Protein AF-A0A2E4J9Z9-F1 (afdb_monomer_lite)

pLDDT: mean 76.81, std 10.55, range [53.38, 91.69]

Structure (mmCIF, N/CA/C/O backbone):
data_AF-A0A2E4J9Z9-F1
#
_entry.id   AF-A0A2E4J9Z9-F1
#
loop_
_atom_site.group_PDB
_atom_site.id
_atom_site.type_symbol
_atom_site.label_atom_id
_atom_site.label_alt_id
_atom_site.label_comp_id
_atom_site.label_asym_id
_atom_site.label_entity_id
_atom_site.label_seq_id
_atom_site.pdbx_PDB_ins_code
_atom_site.Cartn_x
_atom_site.Cartn_y
_atom_site.Cartn_z
_atom_site.occupancy
_atom_site.B_iso_or_equiv
_atom_site.auth_seq_id
_atom_site.auth_comp_id
_atom_site.auth_asym_id
_atom_site.auth_atom_id
_atom_site.pdbx_PDB_model_num
ATOM 1 N N . MET A 1 1 ? 14.133 3.730 -8.615 1.00 60.94 1 MET A N 1
ATOM 2 C CA . MET A 1 1 ? 13.176 4.816 -8.306 1.00 60.94 1 MET A CA 1
ATOM 3 C C . MET A 1 1 ? 11.852 4.650 -9.054 1.00 60.94 1 MET A C 1
ATOM 5 O O . MET A 1 1 ? 10.843 4.496 -8.387 1.00 60.94 1 MET A O 1
ATOM 9 N N . PHE A 1 2 ? 11.830 4.601 -10.396 1.00 66.25 2 PHE A N 1
ATOM 10 C CA . PHE A 1 2 ? 10.578 4.510 -11.177 1.00 66.25 2 PHE A CA 1
ATOM 11 C C . PHE A 1 2 ? 9.709 3.278 -10.848 1.00 66.25 2 PHE A C 1
ATOM 13 O O . PHE A 1 2 ? 8.543 3.432 -10.517 1.00 66.25 2 PHE A O 1
ATOM 20 N N . GLU A 1 3 ? 10.285 2.073 -10.834 1.00 70.56 3 GLU A N 1
ATOM 21 C CA . GLU A 1 3 ? 9.563 0.830 -10.495 1.00 70.56 3 GLU A CA 1
ATOM 22 C C . GLU A 1 3 ? 8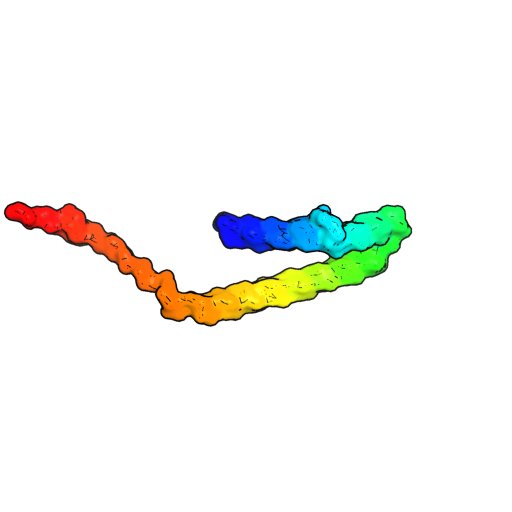.949 0.855 -9.084 1.00 70.56 3 GLU A C 1
ATOM 24 O O . GLU A 1 3 ? 7.790 0.495 -8.890 1.00 70.56 3 GLU A O 1
ATOM 29 N N . TYR A 1 4 ? 9.714 1.344 -8.103 1.00 73.88 4 TYR A N 1
ATOM 30 C CA . TYR A 1 4 ? 9.257 1.464 -6.718 1.00 73.88 4 TYR A CA 1
ATOM 31 C C . TYR A 1 4 ? 8.071 2.426 -6.595 1.00 73.88 4 TYR A C 1
ATOM 33 O O . TYR A 1 4 ? 7.090 2.111 -5.919 1.00 73.88 4 TYR A O 1
ATOM 41 N N . ASN A 1 5 ? 8.141 3.565 -7.289 1.00 80.81 5 ASN A N 1
ATOM 42 C CA . ASN A 1 5 ? 7.073 4.560 -7.312 1.00 80.81 5 ASN A CA 1
ATOM 43 C C . ASN A 1 5 ? 5.816 4.040 -8.014 1.00 80.81 5 ASN A C 1
ATOM 45 O O . ASN A 1 5 ? 4.717 4.324 -7.552 1.00 80.81 5 ASN A O 1
ATOM 49 N N . VAL A 1 6 ? 5.961 3.244 -9.077 1.00 77.94 6 VAL A N 1
ATOM 50 C CA . VAL A 1 6 ? 4.822 2.610 -9.757 1.00 77.94 6 VAL A CA 1
ATOM 51 C C . VAL A 1 6 ? 4.108 1.637 -8.815 1.00 77.94 6 VAL A C 1
ATOM 53 O O . VAL A 1 6 ? 2.896 1.744 -8.649 1.00 77.94 6 VAL A O 1
ATOM 56 N N . ARG A 1 7 ? 4.842 0.762 -8.111 1.00 78.31 7 ARG A N 1
ATOM 57 C CA . ARG A 1 7 ? 4.240 -0.175 -7.143 1.00 78.31 7 ARG A CA 1
ATOM 58 C C . ARG A 1 7 ? 3.544 0.551 -5.989 1.00 78.31 7 ARG A C 1
ATOM 60 O O . ARG A 1 7 ? 2.420 0.207 -5.637 1.00 78.31 7 ARG A O 1
ATOM 67 N N . HIS A 1 8 ? 4.190 1.568 -5.417 1.00 77.50 8 HIS A N 1
ATOM 68 C CA . HIS A 1 8 ? 3.600 2.365 -4.337 1.00 77.50 8 HIS A CA 1
ATOM 69 C C . HIS A 1 8 ? 2.357 3.125 -4.801 1.00 77.50 8 HIS A C 1
ATOM 71 O O . HIS A 1 8 ? 1.360 3.140 -4.086 1.00 77.50 8 HIS A O 1
ATOM 77 N N . GLY A 1 9 ? 2.380 3.690 -6.010 1.00 79.38 9 GLY A N 1
ATOM 78 C CA . GLY A 1 9 ? 1.228 4.363 -6.605 1.00 79.38 9 GLY A CA 1
ATOM 79 C C . GLY A 1 9 ? 0.029 3.432 -6.790 1.00 79.38 9 GLY A C 1
ATOM 80 O O . GLY A 1 9 ? -1.089 3.808 -6.446 1.00 79.38 9 GLY A O 1
ATOM 81 N N . SER A 1 10 ? 0.246 2.197 -7.254 1.00 77.50 10 SER A N 1
ATOM 82 C CA . SER A 1 10 ? -0.823 1.197 -7.401 1.00 77.50 10 SER A CA 1
ATOM 83 C C . SER A 1 10 ? -1.435 0.779 -6.060 1.00 77.50 10 SER A C 1
ATOM 85 O O . SER A 1 10 ? -2.656 0.663 -5.955 1.00 77.50 10 SER A O 1
ATOM 87 N N . ILE A 1 11 ? -0.608 0.599 -5.024 1.00 77.88 11 ILE A N 1
ATOM 88 C CA . ILE A 1 11 ? -1.077 0.261 -3.672 1.00 77.88 11 ILE A CA 1
ATOM 89 C C . ILE A 1 11 ? -1.890 1.422 -3.090 1.00 77.88 11 ILE A C 1
ATOM 91 O O . ILE A 1 11 ? -3.007 1.219 -2.624 1.00 77.88 11 ILE A O 1
ATOM 95 N N . ILE A 1 12 ? -1.382 2.654 -3.174 1.00 80.31 12 ILE A N 1
ATOM 96 C CA . ILE A 1 12 ? -2.095 3.843 -2.688 1.00 80.31 12 ILE A CA 1
ATOM 97 C C . ILE A 1 12 ? -3.405 4.059 -3.464 1.00 80.31 12 ILE A C 1
ATOM 99 O O . ILE A 1 12 ? -4.386 4.493 -2.872 1.00 80.31 12 ILE A O 1
ATOM 103 N N . GLY A 1 13 ? -3.475 3.699 -4.748 1.00 79.50 13 GLY A N 1
ATOM 104 C CA . GLY A 1 13 ? -4.715 3.751 -5.528 1.00 79.50 13 GLY A CA 1
ATOM 105 C C . GLY A 1 13 ? -5.791 2.783 -5.022 1.00 79.50 13 GLY A C 1
ATOM 106 O O . GLY A 1 13 ? -6.919 3.200 -4.768 1.00 79.50 13 GLY A O 1
ATOM 107 N N . ILE A 1 14 ? -5.439 1.507 -4.820 1.00 77.19 14 ILE A N 1
ATOM 108 C CA . ILE A 1 14 ? -6.369 0.469 -4.327 1.00 77.19 14 ILE A CA 1
ATOM 109 C C . ILE A 1 14 ? -6.825 0.748 -2.890 1.00 77.19 14 ILE A C 1
ATOM 111 O O . ILE A 1 14 ? -7.968 0.456 -2.532 1.00 77.19 14 ILE A O 1
ATOM 115 N N . VAL A 1 15 ? -5.944 1.300 -2.055 1.00 79.69 15 VAL A N 1
ATOM 116 C CA . VAL A 1 15 ? -6.237 1.524 -0.637 1.00 79.69 15 VAL A CA 1
ATOM 117 C C . VAL A 1 15 ? -6.860 2.910 -0.409 1.00 79.69 15 VAL A C 1
ATOM 119 O O . VAL A 1 15 ? -7.850 3.009 0.298 1.00 79.69 15 VAL A O 1
ATOM 122 N N . GLY A 1 16 ? -6.364 3.979 -1.034 1.00 71.88 16 GLY A N 1
ATOM 123 C CA . GLY A 1 16 ? -6.713 5.368 -0.696 1.00 71.88 16 GLY A CA 1
ATOM 124 C C . GLY A 1 16 ? -7.774 6.062 -1.563 1.00 71.88 16 GLY A C 1
ATOM 125 O O . GLY A 1 16 ? -8.395 7.005 -1.086 1.00 71.88 16 GLY A O 1
ATOM 126 N N . ALA A 1 17 ? -8.035 5.629 -2.803 1.00 74.69 17 ALA A N 1
ATOM 127 C CA . ALA A 1 17 ? -8.936 6.345 -3.728 1.00 74.69 17 ALA A CA 1
ATOM 128 C C . ALA A 1 17 ? -10.415 5.888 -3.674 1.00 74.69 17 ALA A C 1
ATOM 130 O O . ALA A 1 17 ? -11.156 6.079 -4.636 1.00 74.69 17 ALA A O 1
ATOM 131 N N . GLY A 1 18 ? -10.846 5.270 -2.566 1.00 73.81 18 GLY A N 1
ATOM 132 C CA . GLY A 1 18 ? -12.210 4.737 -2.395 1.00 73.81 18 GLY A CA 1
ATOM 133 C C . GLY A 1 18 ? -12.345 3.211 -2.509 1.00 73.81 18 GLY A C 1
ATOM 134 O O . GLY A 1 18 ? -13.460 2.708 -2.601 1.00 73.81 18 GLY A O 1
ATOM 135 N N . GLY A 1 19 ? -11.231 2.470 -2.506 1.00 81.00 19 GLY A N 1
ATOM 136 C CA . GLY A 1 19 ? -11.215 1.003 -2.477 1.00 81.00 19 GLY A CA 1
ATOM 137 C C . GLY A 1 19 ? -11.238 0.427 -1.055 1.00 81.00 19 GLY A C 1
ATOM 138 O O . GLY A 1 19 ? -12.039 0.833 -0.218 1.00 81.00 19 GLY A O 1
ATOM 139 N N . ILE A 1 20 ? -10.350 -0.527 -0.754 1.00 81.38 20 ILE A N 1
ATOM 140 C CA . ILE A 1 20 ? -10.365 -1.269 0.527 1.00 81.38 20 ILE A CA 1
ATOM 141 C C . ILE A 1 20 ? -10.134 -0.338 1.731 1.00 81.38 20 ILE A C 1
ATOM 143 O O . ILE A 1 20 ? -10.699 -0.561 2.801 1.00 81.38 20 ILE A O 1
ATOM 147 N N . GLY A 1 21 ? -9.375 0.750 1.568 1.00 82.88 21 GLY A N 1
ATOM 148 C CA . GLY A 1 21 ? -9.155 1.704 2.657 1.00 82.88 21 GLY A CA 1
ATOM 149 C C . GLY A 1 21 ? -10.387 2.528 3.031 1.00 82.88 21 GLY A C 1
ATOM 150 O O . GLY A 1 21 ? -10.418 3.037 4.143 1.00 82.88 21 GLY A O 1
ATOM 151 N N . TYR A 1 22 ? -11.437 2.580 2.198 1.00 85.06 22 TYR A N 1
ATOM 152 C CA . TYR A 1 22 ? -12.736 3.123 2.617 1.00 85.06 22 TYR A CA 1
ATOM 153 C C . TYR A 1 22 ? -13.348 2.304 3.762 1.00 85.06 22 TYR A C 1
ATOM 155 O O . TYR A 1 22 ? -13.905 2.856 4.707 1.00 85.06 22 TYR A O 1
ATOM 163 N N . TYR A 1 23 ? -13.219 0.977 3.696 1.00 83.62 23 TYR A N 1
ATOM 164 C CA . TYR A 1 23 ? -13.715 0.084 4.741 1.00 83.62 23 TYR A CA 1
ATOM 165 C C . TYR A 1 23 ? -12.865 0.174 6.006 1.00 83.62 23 TYR A C 1
ATOM 167 O O . TYR A 1 23 ? -13.418 0.188 7.098 1.00 83.62 23 TYR A O 1
ATOM 175 N N . ILE A 1 24 ? -11.545 0.328 5.865 1.00 85.25 24 ILE A N 1
ATOM 176 C CA . ILE A 1 24 ? -10.651 0.579 7.004 1.00 85.25 24 ILE A CA 1
ATOM 177 C C . ILE A 1 24 ? -11.000 1.898 7.690 1.00 85.25 24 ILE A C 1
ATOM 179 O O . ILE A 1 24 ? -11.149 1.920 8.908 1.00 85.25 24 ILE A O 1
ATOM 183 N N . ASP A 1 25 ? -11.155 2.980 6.926 1.00 84.38 25 ASP A N 1
ATOM 184 C CA . ASP A 1 25 ? -11.514 4.294 7.460 1.00 84.38 25 ASP A CA 1
ATOM 185 C C . ASP A 1 25 ? -12.873 4.253 8.170 1.00 84.38 25 ASP A C 1
ATOM 187 O O . ASP A 1 25 ? -13.016 4.753 9.285 1.00 84.38 25 ASP A O 1
ATOM 191 N N . ARG A 1 26 ? -13.855 3.557 7.588 1.00 85.06 26 ARG A N 1
ATOM 192 C CA . ARG A 1 26 ? -15.155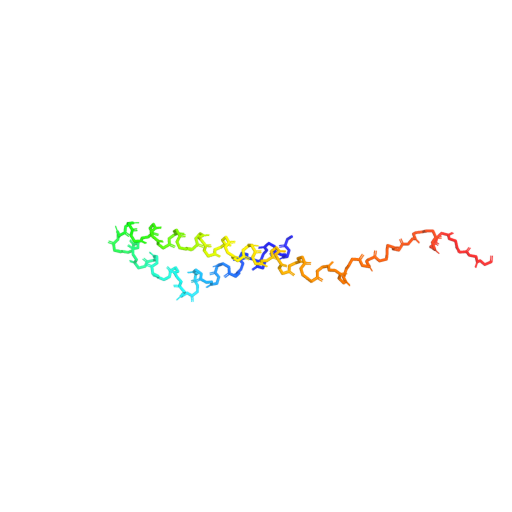 3.330 8.224 1.00 85.06 26 ARG A CA 1
ATOM 193 C C . ARG A 1 26 ? -15.027 2.539 9.530 1.00 85.06 26 ARG A C 1
ATOM 195 O O . ARG A 1 26 ? -15.570 2.975 10.541 1.00 85.06 26 ARG A O 1
ATOM 202 N N . SER A 1 27 ? -14.329 1.404 9.540 1.00 82.94 27 SER A N 1
ATOM 203 C CA . SER A 1 27 ? -14.171 0.584 10.751 1.00 82.94 27 SER A CA 1
ATOM 204 C C . SER A 1 27 ? -13.347 1.302 11.830 1.00 82.94 27 SER A C 1
ATOM 206 O O . SER A 1 27 ? -13.637 1.150 13.016 1.00 82.94 27 SER A O 1
ATOM 208 N N . LEU A 1 28 ? -12.395 2.163 11.448 1.00 86.25 28 LEU A N 1
ATOM 209 C CA . LEU A 1 28 ? -11.689 3.062 12.369 1.00 86.25 28 LEU A CA 1
ATOM 210 C C . LEU A 1 28 ? -12.624 4.105 12.992 1.00 86.25 28 LEU A C 1
ATOM 212 O O . LEU A 1 28 ? -12.550 4.329 14.199 1.00 86.25 28 LEU A O 1
ATOM 216 N N . HIS A 1 29 ? -13.533 4.699 12.211 1.00 86.31 29 HIS A N 1
ATOM 217 C CA . HIS A 1 29 ? -14.545 5.626 12.734 1.00 86.31 29 HIS A CA 1
ATOM 218 C C . HIS A 1 29 ? -15.495 4.959 13.739 1.00 86.31 29 HIS A C 1
ATOM 220 O O . HIS A 1 29 ? -15.945 5.612 14.678 1.00 86.31 29 HIS A O 1
ATOM 226 N N . PHE A 1 30 ? -15.770 3.663 13.577 1.00 89.00 30 PHE A N 1
ATOM 227 C CA . PHE A 1 30 ? -16.553 2.873 14.532 1.00 89.00 30 PHE A CA 1
ATOM 228 C C . PHE A 1 30 ? -15.723 2.294 15.696 1.00 89.00 30 PHE A C 1
ATOM 230 O O . PHE A 1 30 ? -16.274 1.568 16.519 1.00 89.00 30 PHE A O 1
ATOM 237 N N . LEU A 1 31 ? -14.420 2.605 15.785 1.00 85.69 31 LEU A N 1
ATOM 238 C CA . LEU A 1 31 ? -13.458 2.021 16.737 1.00 85.69 31 LEU A CA 1
ATOM 239 C C . LEU A 1 31 ? -13.425 0.475 16.725 1.00 85.69 31 LEU A C 1
ATOM 241 O O . LEU A 1 31 ? -13.012 -0.163 17.694 1.00 85.69 31 LEU A O 1
ATOM 245 N N . ALA A 1 32 ? -13.822 -0.144 15.613 1.00 87.19 32 ALA A N 1
ATOM 246 C CA . ALA A 1 32 ? -13.822 -1.589 15.419 1.00 87.19 32 ALA A CA 1
ATOM 247 C C . ALA A 1 32 ? -12.429 -2.063 14.970 1.00 87.19 32 ALA A C 1
ATOM 249 O O . ALA A 1 32 ? -12.211 -2.430 13.814 1.00 87.19 32 ALA A O 1
ATOM 250 N N . TYR A 1 33 ? -11.457 -2.029 15.886 1.00 88.12 33 TYR A N 1
ATOM 251 C CA . TYR A 1 33 ? -10.060 -2.365 15.578 1.00 88.12 33 TYR A CA 1
ATOM 252 C C . TYR A 1 33 ? -9.867 -3.805 15.082 1.00 88.12 33 TYR A C 1
ATOM 254 O O . TYR A 1 33 ? -8.965 -4.051 14.283 1.00 88.12 33 TYR A O 1
ATOM 262 N N . ASP A 1 34 ? -10.736 -4.732 15.487 1.00 88.50 34 ASP A N 1
ATOM 263 C CA . ASP A 1 34 ? -10.713 -6.120 15.012 1.00 88.50 34 ASP A CA 1
ATOM 264 C C . ASP A 1 34 ? -10.974 -6.209 13.499 1.00 88.50 34 ASP A C 1
ATOM 266 O O . ASP A 1 34 ? -10.275 -6.922 12.776 1.00 88.50 34 ASP A O 1
ATOM 270 N N . GLU A 1 35 ? -11.930 -5.428 12.988 1.00 87.00 35 GLU A N 1
ATOM 271 C CA . GLU A 1 35 ? -12.215 -5.360 11.551 1.00 87.00 35 GLU A CA 1
ATOM 272 C C . GLU A 1 35 ? -11.077 -4.684 10.785 1.00 87.00 35 GLU A C 1
ATOM 274 O O . GLU A 1 35 ? -10.682 -5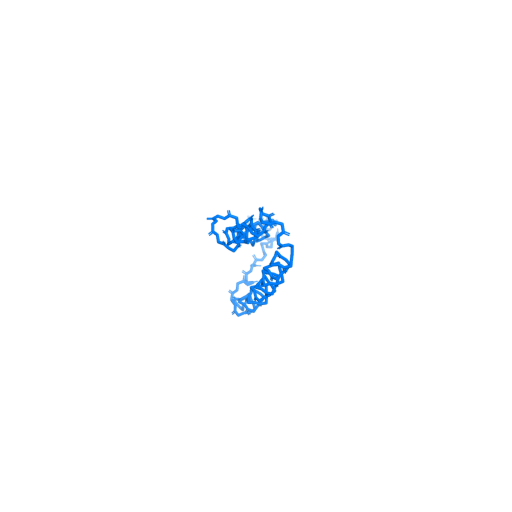.136 9.710 1.00 87.00 35 GLU A O 1
ATOM 279 N N . VAL A 1 36 ? -10.503 -3.625 11.358 1.00 89.62 36 VAL A N 1
ATOM 280 C CA . VAL A 1 36 ? -9.351 -2.923 10.777 1.00 89.62 36 VAL A CA 1
ATOM 281 C C . VAL A 1 36 ? -8.169 -3.876 10.611 1.00 89.62 36 VAL A C 1
ATOM 283 O O . VAL A 1 36 ? -7.532 -3.891 9.555 1.00 89.62 36 VAL A O 1
ATOM 286 N N . LEU A 1 37 ? -7.899 -4.705 11.622 1.00 90.88 37 LEU A N 1
ATOM 287 C CA . LEU A 1 37 ? -6.848 -5.715 11.569 1.00 90.88 37 LEU A CA 1
ATOM 288 C C . LEU A 1 37 ? -7.128 -6.758 10.476 1.00 90.88 37 LEU A C 1
ATOM 290 O O . LEU A 1 37 ? -6.221 -7.112 9.722 1.00 90.88 37 LEU A O 1
ATOM 294 N N . ALA A 1 38 ? -8.378 -7.211 10.345 1.00 91.38 38 ALA A N 1
ATOM 295 C CA . ALA A 1 38 ? -8.772 -8.149 9.296 1.00 91.38 38 ALA A CA 1
ATOM 296 C C . ALA A 1 38 ? -8.517 -7.573 7.892 1.00 91.38 38 ALA A C 1
ATOM 298 O O . ALA A 1 38 ? -7.894 -8.230 7.054 1.00 91.38 38 ALA A O 1
ATOM 299 N N . TYR A 1 39 ? -8.914 -6.321 7.643 1.00 88.75 39 TYR A N 1
ATOM 300 C CA . TYR A 1 39 ? -8.637 -5.651 6.370 1.00 88.75 39 TYR A CA 1
ATOM 301 C C . TYR A 1 39 ? -7.138 -5.453 6.123 1.00 88.75 39 TYR A C 1
ATOM 303 O O . TYR A 1 39 ? -6.679 -5.633 4.993 1.00 88.75 39 TYR A O 1
ATOM 311 N N . LEU A 1 40 ? -6.355 -5.140 7.160 1.00 88.19 40 LEU A N 1
ATOM 312 C CA . LEU A 1 40 ? -4.900 -5.007 7.055 1.00 88.19 40 LEU A CA 1
ATOM 313 C C . LEU A 1 40 ? -4.248 -6.320 6.596 1.00 88.19 40 LEU A C 1
ATOM 315 O O . LEU A 1 40 ? -3.412 -6.311 5.692 1.00 88.19 40 LEU A O 1
ATOM 319 N N . ILE A 1 41 ? -4.659 -7.451 7.179 1.00 91.69 41 ILE A N 1
ATOM 320 C CA . ILE A 1 41 ? -4.164 -8.785 6.809 1.00 91.69 41 ILE A 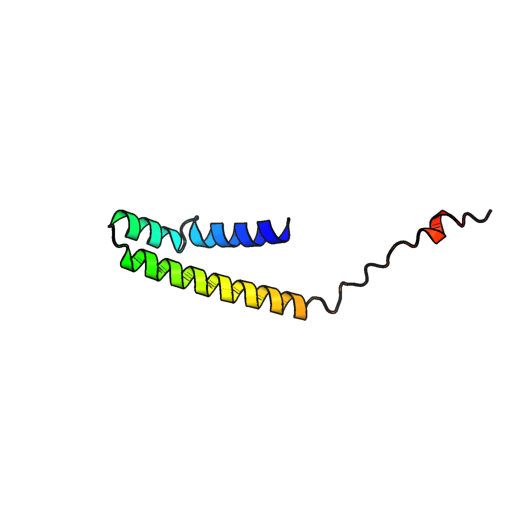CA 1
ATOM 321 C C . ILE A 1 41 ? -4.513 -9.104 5.352 1.00 91.69 41 ILE A C 1
ATOM 323 O O . ILE A 1 41 ? -3.659 -9.590 4.609 1.00 91.69 41 ILE A O 1
ATOM 327 N N . ILE A 1 42 ? -5.738 -8.795 4.917 1.00 89.31 42 ILE A N 1
ATOM 328 C CA . ILE A 1 42 ? -6.168 -8.998 3.527 1.00 89.31 42 ILE A CA 1
ATOM 329 C C . ILE A 1 42 ? -5.297 -8.183 2.568 1.00 89.31 42 ILE A C 1
ATOM 331 O O . ILE A 1 42 ? -4.792 -8.725 1.586 1.00 89.31 42 ILE A O 1
ATOM 335 N N . ILE A 1 43 ? -5.075 -6.898 2.856 1.00 86.94 43 ILE A N 1
ATOM 336 C CA . ILE A 1 43 ? -4.220 -6.038 2.025 1.00 86.94 43 ILE A CA 1
ATOM 337 C C . ILE A 1 43 ? -2.800 -6.593 1.972 1.00 86.94 43 ILE A C 1
ATOM 339 O O . ILE A 1 43 ? -2.213 -6.668 0.894 1.00 86.94 43 ILE A O 1
ATOM 343 N N . PHE A 1 44 ? -2.255 -7.016 3.110 1.00 88.25 44 PHE A N 1
ATOM 344 C CA . PHE A 1 44 ? -0.922 -7.599 3.174 1.00 88.25 44 PHE A CA 1
ATOM 345 C C . PHE A 1 44 ? -0.804 -8.853 2.296 1.00 88.25 44 PHE A C 1
ATOM 347 O O . PHE A 1 44 ? 0.132 -8.966 1.504 1.00 88.25 44 PHE A O 1
ATOM 354 N N . ALA A 1 45 ? -1.791 -9.750 2.359 1.00 90.00 45 ALA A N 1
ATOM 355 C CA . ALA A 1 45 ? -1.846 -10.934 1.508 1.00 90.00 45 ALA A CA 1
ATOM 356 C C . ALA A 1 45 ? -1.912 -10.570 0.014 1.00 90.00 45 ALA A C 1
ATOM 358 O O . ALA A 1 45 ? -1.165 -11.123 -0.791 1.00 90.00 45 ALA A O 1
ATOM 359 N N . VAL A 1 46 ? -2.751 -9.600 -0.361 1.00 86.69 46 VAL A N 1
ATOM 360 C CA . VAL A 1 46 ? -2.866 -9.119 -1.749 1.00 86.69 46 VAL A CA 1
ATOM 361 C C . VAL A 1 46 ? -1.549 -8.522 -2.245 1.00 86.69 46 VAL A C 1
ATOM 363 O O . VAL A 1 46 ? -1.126 -8.821 -3.360 1.00 86.69 46 VAL A O 1
ATOM 366 N N . VAL A 1 47 ? -0.869 -7.716 -1.426 1.00 84.50 47 VAL A N 1
ATOM 367 C CA . VAL A 1 47 ? 0.429 -7.124 -1.782 1.00 84.50 47 VAL A CA 1
ATOM 368 C C . VAL A 1 47 ? 1.469 -8.210 -2.037 1.00 84.50 47 VAL A C 1
ATOM 370 O O . VAL A 1 47 ? 2.182 -8.128 -3.034 1.00 84.50 47 VAL A O 1
ATOM 373 N N . ILE A 1 48 ? 1.520 -9.247 -1.197 1.00 87.94 48 ILE A N 1
ATOM 374 C CA . ILE A 1 48 ? 2.411 -10.395 -1.402 1.00 87.94 48 ILE A CA 1
ATOM 375 C C . ILE A 1 48 ? 2.111 -11.078 -2.738 1.00 87.94 48 ILE A C 1
ATOM 377 O O . ILE A 1 48 ? 3.027 -11.303 -3.527 1.00 87.94 48 ILE A O 1
ATOM 381 N N . VAL A 1 49 ? 0.840 -11.370 -3.025 1.00 87.25 49 VAL A N 1
ATOM 382 C CA . VAL A 1 49 ? 0.430 -12.008 -4.288 1.00 87.25 49 VAL A CA 1
ATOM 383 C C . VAL A 1 49 ? 0.857 -11.171 -5.495 1.00 87.25 49 VAL A C 1
ATOM 385 O O . VAL A 1 49 ? 1.417 -11.710 -6.449 1.00 87.25 49 VAL A O 1
ATOM 388 N N . ILE A 1 50 ? 0.648 -9.855 -5.450 1.00 83.19 50 ILE A N 1
ATOM 389 C CA . ILE A 1 50 ? 1.050 -8.944 -6.529 1.00 83.19 50 ILE A CA 1
ATOM 390 C C . ILE A 1 50 ? 2.574 -8.922 -6.693 1.00 83.19 50 ILE A C 1
ATOM 392 O O . ILE A 1 50 ? 3.057 -8.932 -7.825 1.00 83.19 50 ILE A O 1
ATOM 396 N N . ASP A 1 51 ? 3.340 -8.918 -5.601 1.00 82.69 51 ASP A N 1
ATOM 397 C CA . ASP A 1 51 ? 4.806 -8.920 -5.658 1.00 82.69 51 ASP A CA 1
ATOM 398 C C . ASP A 1 51 ? 5.334 -10.231 -6.273 1.00 82.69 51 ASP A C 1
ATOM 400 O O . ASP A 1 51 ? 6.189 -10.196 -7.159 1.00 82.69 51 ASP A O 1
ATOM 404 N N . PHE A 1 52 ? 4.735 -11.379 -5.928 1.00 85.12 52 PHE A N 1
ATOM 405 C CA . PHE A 1 52 ? 5.031 -12.669 -6.565 1.00 85.12 52 PHE A CA 1
ATOM 406 C C . PHE A 1 52 ? 4.727 -12.671 -8.066 1.00 85.12 52 PHE A C 1
ATOM 408 O O . PHE A 1 52 ? 5.560 -13.106 -8.864 1.00 85.12 52 PHE A O 1
ATOM 415 N N . ILE A 1 53 ? 3.558 -12.160 -8.465 1.00 83.50 53 ILE A N 1
ATOM 416 C CA . ILE A 1 53 ? 3.188 -12.035 -9.881 1.00 83.50 53 ILE A CA 1
ATOM 417 C C . ILE A 1 53 ? 4.170 -11.114 -10.603 1.00 83.50 53 ILE A C 1
ATOM 419 O O . ILE A 1 53 ? 4.564 -11.415 -11.722 1.00 83.50 53 ILE A O 1
ATOM 423 N N . SER A 1 54 ? 4.604 -10.023 -9.973 1.00 79.81 54 SER A N 1
ATOM 424 C CA . SER A 1 54 ? 5.563 -9.082 -10.556 1.00 79.81 54 SER A CA 1
ATOM 425 C C . SER A 1 54 ? 6.918 -9.746 -10.833 1.00 79.81 54 SER A C 1
ATOM 427 O O . SER A 1 54 ? 7.492 -9.577 -11.912 1.00 79.81 54 SER A O 1
ATOM 429 N N . VAL A 1 55 ? 7.404 -10.575 -9.902 1.00 80.94 55 VAL A N 1
ATOM 430 C CA . VAL A 1 55 ? 8.637 -11.362 -10.080 1.00 80.94 55 VAL A CA 1
ATOM 431 C C . VAL A 1 55 ? 8.483 -12.394 -11.199 1.00 80.94 55 VAL A C 1
ATOM 433 O O . VAL A 1 55 ? 9.372 -12.511 -12.044 1.00 80.94 55 VAL A O 1
ATOM 436 N N . TYR A 1 56 ? 7.352 -13.099 -11.250 1.00 79.38 56 TYR A N 1
ATOM 437 C CA . TYR A 1 56 ? 7.074 -14.092 -12.290 1.00 79.38 56 TYR A CA 1
ATOM 438 C C . TYR A 1 56 ? 6.889 -13.458 -13.678 1.00 79.38 56 TYR A C 1
ATOM 440 O O . TYR A 1 56 ? 7.435 -13.928 -14.671 1.00 79.38 56 TYR A O 1
ATOM 448 N N . ALA A 1 57 ? 6.169 -12.341 -13.760 1.00 75.56 57 ALA A N 1
ATOM 449 C CA . ALA A 1 57 ? 5.984 -11.597 -14.999 1.00 75.56 57 ALA A CA 1
ATOM 450 C C . ALA A 1 57 ? 7.323 -11.067 -15.524 1.00 75.56 57 ALA A C 1
ATOM 452 O O . ALA A 1 57 ? 7.576 -11.119 -16.727 1.00 75.56 57 ALA A O 1
ATOM 453 N N . ARG A 1 58 ? 8.216 -10.615 -14.631 1.00 70.56 58 ARG A N 1
ATOM 454 C CA . ARG A 1 58 ? 9.583 -10.233 -14.996 1.00 70.56 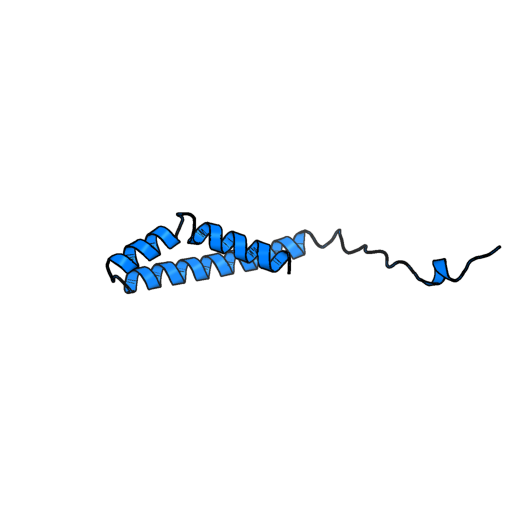58 ARG A CA 1
ATOM 455 C C . ARG A 1 58 ? 10.384 -11.425 -15.513 1.00 70.56 58 ARG A C 1
ATOM 457 O O . ARG A 1 58 ? 11.070 -11.255 -16.512 1.00 70.56 58 ARG A O 1
ATOM 464 N N . SER A 1 59 ? 10.323 -12.599 -14.884 1.00 67.44 59 SER A N 1
ATOM 465 C CA . SER A 1 59 ? 11.070 -13.763 -15.386 1.00 67.44 59 SER A CA 1
ATOM 466 C C . SER A 1 59 ? 10.542 -14.255 -16.733 1.00 67.44 59 SER A C 1
ATOM 468 O O . SER A 1 59 ? 11.337 -14.672 -17.565 1.00 67.44 59 SER A O 1
ATOM 470 N N . PHE A 1 60 ? 9.235 -14.140 -16.974 1.00 67.75 60 PHE A N 1
ATOM 471 C CA . PHE A 1 60 ? 8.618 -14.497 -18.249 1.00 67.75 60 PHE A CA 1
ATOM 472 C C . PHE A 1 60 ? 8.958 -13.510 -19.379 1.00 67.75 60 PHE A C 1
ATOM 474 O O . PHE A 1 60 ? 9.183 -13.927 -20.508 1.00 67.75 60 PHE A O 1
ATOM 481 N N . PHE A 1 61 ? 9.031 -12.204 -19.094 1.00 65.81 61 PHE A N 1
ATOM 482 C CA . PHE A 1 61 ? 9.341 -11.185 -20.110 1.00 65.81 61 PHE A CA 1
ATOM 483 C C . PHE A 1 61 ? 10.838 -10.907 -20.310 1.00 65.81 61 PHE A C 1
ATOM 485 O O . PHE A 1 61 ? 11.224 -10.355 -21.341 1.00 65.81 61 PHE A O 1
ATOM 492 N N . ASN A 1 62 ? 11.692 -11.209 -19.330 1.00 61.12 62 ASN A N 1
ATOM 493 C CA . ASN A 1 62 ? 13.104 -10.816 -19.368 1.00 61.12 62 ASN A CA 1
ATOM 494 C C . ASN A 1 62 ? 14.014 -11.793 -20.138 1.00 61.12 62 ASN A C 1
ATOM 496 O O . ASN A 1 62 ? 15.233 -11.640 -20.073 1.00 61.12 62 ASN A O 1
ATOM 500 N N . ASP A 1 63 ? 13.454 -12.730 -20.905 1.00 58.25 63 ASP A N 1
ATOM 501 C CA . ASP A 1 63 ? 14.239 -13.534 -21.855 1.00 58.25 63 ASP A CA 1
ATOM 502 C C . ASP A 1 63 ? 14.632 -12.730 -23.119 1.00 58.25 63 ASP A C 1
ATOM 504 O O . ASP A 1 63 ? 15.644 -13.012 -23.750 1.00 58.25 63 ASP A O 1
ATOM 508 N N . ASP A 1 64 ? 13.944 -11.616 -23.427 1.00 59.66 64 ASP A N 1
ATOM 509 C CA . ASP A 1 64 ? 14.122 -10.924 -24.720 1.00 59.66 64 ASP A CA 1
ATOM 510 C C . ASP A 1 64 ? 14.777 -9.524 -24.676 1.00 59.66 64 ASP A C 1
ATOM 512 O O . ASP A 1 64 ? 14.940 -8.890 -25.722 1.00 59.66 64 ASP A O 1
ATOM 516 N N . ARG A 1 65 ? 15.158 -8.965 -23.510 1.00 56.84 65 ARG A N 1
ATOM 517 C CA . ARG A 1 65 ? 15.577 -7.535 -23.426 1.00 56.84 65 ARG A CA 1
ATOM 518 C C . ARG A 1 65 ? 16.849 -7.191 -22.652 1.00 56.84 65 ARG A C 1
ATOM 520 O O . ARG A 1 65 ? 17.056 -6.026 -22.316 1.00 56.84 65 ARG A O 1
ATOM 527 N N . THR A 1 66 ? 17.775 -8.132 -22.466 1.00 53.38 66 THR A N 1
ATOM 528 C CA . THR A 1 66 ? 19.132 -7.801 -21.971 1.00 53.38 66 THR A CA 1
ATOM 529 C C . THR A 1 66 ? 20.206 -7.726 -23.060 1.00 53.38 66 THR A C 1
ATOM 531 O O . THR A 1 66 ? 21.394 -7.652 -22.755 1.00 53.38 66 THR A O 1
ATOM 534 N N . ALA A 1 67 ? 19.822 -7.579 -24.334 1.00 54.28 67 ALA A N 1
ATOM 535 C CA . ALA A 1 67 ? 20.731 -7.126 -25.390 1.00 54.28 67 ALA A CA 1
ATOM 536 C C . ALA A 1 67 ? 21.031 -5.611 -25.284 1.00 54.28 67 ALA A C 1
ATOM 538 O O . ALA A 1 67 ? 20.966 -4.873 -26.267 1.00 54.28 67 ALA A O 1
ATOM 539 N N . VAL A 1 68 ? 21.386 -5.113 -24.093 1.00 61.00 68 VAL A N 1
ATOM 540 C CA . VAL A 1 68 ? 22.028 -3.798 -23.965 1.00 61.00 68 VAL A CA 1
ATOM 541 C C . VAL A 1 68 ? 23.473 -3.972 -24.422 1.00 61.00 68 VAL A C 1
ATOM 543 O O . VAL A 1 68 ? 24.389 -4.226 -23.638 1.00 61.00 68 VAL A O 1
ATOM 546 N N . LYS A 1 69 ? 23.662 -3.887 -25.742 1.00 58.00 69 LYS A N 1
ATOM 547 C CA . LYS A 1 69 ? 24.958 -3.862 -26.419 1.00 58.00 69 LYS A CA 1
ATOM 548 C C . LYS A 1 69 ? 25.741 -2.661 -25.878 1.00 58.00 69 LYS A C 1
ATOM 550 O O . LYS A 1 69 ? 25.502 -1.524 -26.273 1.00 58.00 69 LYS A O 1
ATOM 555 N N . ARG A 1 70 ? 26.633 -2.908 -24.912 1.00 66.38 70 ARG A N 1
ATOM 556 C CA . ARG A 1 70 ? 27.473 -1.877 -24.283 1.00 66.38 70 ARG A CA 1
ATOM 557 C C . ARG A 1 70 ? 28.239 -1.121 -25.379 1.00 66.38 70 ARG A C 1
ATOM 559 O O . ARG A 1 70 ? 28.946 -1.782 -26.145 1.00 66.38 70 ARG A O 1
ATOM 566 N N . PRO A 1 71 ? 28.143 0.218 -25.483 1.00 65.81 71 PRO A N 1
ATOM 567 C CA . PRO A 1 71 ? 28.980 0.953 -26.417 1.00 65.81 71 PRO A CA 1
ATOM 568 C C . PRO A 1 71 ? 30.437 0.777 -25.985 1.00 65.81 71 PRO A C 1
ATOM 570 O O . PRO A 1 71 ? 30.852 1.189 -24.901 1.00 65.81 71 PRO A O 1
ATOM 573 N N . SER A 1 72 ? 31.202 0.081 -26.822 1.00 68.38 72 SER A N 1
ATOM 574 C CA . SER A 1 72 ? 32.630 -0.108 -26.621 1.00 68.38 72 SER A CA 1
ATOM 575 C C . SER A 1 72 ? 33.319 1.223 -26.887 1.00 68.38 72 SER A C 1
ATOM 577 O O . SER A 1 72 ? 33.420 1.662 -28.030 1.00 68.38 72 SER A O 1
ATOM 579 N N . TRP A 1 73 ? 33.829 1.848 -25.829 1.00 68.25 73 TRP A N 1
ATOM 580 C CA . TRP A 1 73 ? 34.623 3.080 -25.889 1.00 68.25 73 TRP A CA 1
ATOM 581 C C . TRP A 1 73 ? 35.876 2.955 -26.776 1.00 68.25 73 TRP A C 1
ATOM 583 O O . TRP A 1 73 ? 36.446 3.959 -27.194 1.00 68.25 73 TRP A O 1
ATOM 593 N N . LYS A 1 74 ? 36.265 1.728 -27.153 1.00 65.75 74 LYS A N 1
ATOM 594 C CA . LYS A 1 74 ? 37.315 1.474 -28.148 1.00 65.75 74 LYS A CA 1
ATOM 595 C C . LYS A 1 74 ? 36.927 1.936 -29.561 1.00 65.75 74 LYS A C 1
ATOM 597 O O . LYS A 1 74 ? 37.818 2.232 -30.348 1.00 65.75 74 LYS A O 1
ATOM 602 N N . ALA A 1 75 ? 35.633 2.047 -29.877 1.00 63.81 75 ALA A N 1
ATOM 603 C CA . ALA A 1 75 ? 35.164 2.565 -31.165 1.00 63.81 75 ALA A CA 1
ATOM 604 C C . ALA A 1 75 ? 35.328 4.090 -31.290 1.00 63.81 75 ALA A C 1
ATOM 606 O O . ALA A 1 75 ? 35.520 4.586 -32.390 1.00 63.81 75 ALA A O 1
ATOM 607 N N . VAL A 1 76 ? 35.296 4.820 -30.168 1.00 67.44 76 VAL A N 1
ATOM 608 C CA . VAL A 1 76 ? 35.454 6.287 -30.141 1.00 67.44 76 VAL A CA 1
ATOM 609 C C . VAL A 1 76 ? 36.930 6.688 -30.171 1.00 67.44 76 VAL A C 1
ATOM 611 O O . VAL A 1 76 ? 37.285 7.688 -30.781 1.00 67.44 76 VAL A O 1
ATOM 614 N N . LEU A 1 77 ? 37.804 5.891 -29.547 1.00 70.31 77 LEU A N 1
ATOM 615 C CA . LEU A 1 77 ? 39.247 6.156 -29.514 1.00 70.31 77 LEU A CA 1
ATOM 616 C C . LEU A 1 77 ? 39.987 5.702 -30.780 1.00 70.31 77 LEU A C 1
ATOM 618 O O . LEU A 1 77 ? 41.082 6.185 -31.045 1.00 70.31 77 LEU A O 1
ATOM 622 N N . THR A 1 78 ? 39.401 4.804 -31.575 1.00 71.38 78 THR A N 1
ATOM 623 C CA . THR A 1 78 ? 40.007 4.334 -32.831 1.00 71.38 78 THR A CA 1
ATOM 624 C C . THR A 1 78 ? 39.463 5.145 -34.009 1.00 71.38 78 THR A C 1
ATOM 626 O O . THR A 1 78 ? 38.860 4.601 -34.931 1.00 71.38 78 THR A O 1
ATOM 629 N N . GLY A 1 79 ? 39.651 6.465 -33.956 1.00 62.53 79 GLY A N 1
ATOM 630 C CA . GLY A 1 79 ? 39.555 7.329 -35.129 1.00 62.53 79 GLY A CA 1
ATOM 631 C C . GLY A 1 79 ? 40.701 6.992 -36.079 1.00 62.53 79 GLY A C 1
ATOM 632 O O . GLY A 1 79 ? 41.828 7.426 -35.861 1.00 62.53 79 GLY A O 1
ATOM 633 N N . ARG A 1 80 ? 40.426 6.149 -37.080 1.00 62.06 80 ARG A N 1
ATOM 634 C CA . ARG A 1 80 ? 41.295 5.987 -38.249 1.00 62.06 80 ARG A CA 1
ATOM 635 C C . ARG A 1 80 ? 40.886 7.039 -39.272 1.00 62.06 80 ARG A C 1
ATOM 637 O O . ARG A 1 80 ? 39.818 6.908 -39.866 1.00 62.06 80 ARG A O 1
ATOM 644 N N . GLU A 1 81 ? 41.747 8.030 -39.447 1.00 56.06 81 GLU A N 1
ATOM 645 C CA . GLU A 1 81 ? 42.023 8.646 -40.748 1.00 56.06 81 GLU A CA 1
ATOM 646 C C . GLU A 1 81 ? 43.367 8.093 -41.234 1.00 56.06 81 GLU A C 1
ATOM 648 O O . GLU A 1 81 ? 44.273 7.925 -40.379 1.00 56.06 81 GLU A O 1
#

Secondary structure (DSSP, 8-state):
-HHHHHHHHHHHHHHHSSSHHHHHHHHHHTT-HHHHHHHHHHHHHHHHHHHHHHHHHHHHHTTS--------THHHH----

Sequence (81 aa):
MFEYNVRHGSIIGIVGAGGIGYYIDRSLHFLAYDEVLAYLIIIFAVVIVIDFISVYARSFFNDDRTAVKRPSWKAVLTGRE

Foldseek 3Di:
DVVVVVLVVVLCCCQPVPHLVVVLVVCVVVVVVVVNVVSVVVSVVVSVVVVVVVVVVCVVPVVPPPPPVPPDCVVVVPPDD

Radius of gyration: 22.66 Å; chains: 1; bounding box: 59×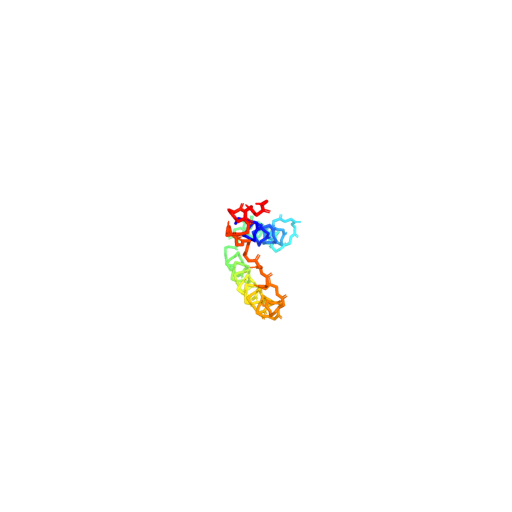23×58 Å